Protein AF-A0AAV4GNA3-F1 (afdb_monomer_lite)

Structure (mmCIF, N/CA/C/O backbone):
data_AF-A0AAV4GNA3-F1
#
_entry.id   AF-A0AAV4GNA3-F1
#
loop_
_atom_site.group_PDB
_atom_site.id
_atom_site.type_symbol
_atom_site.label_atom_id
_atom_site.label_alt_id
_atom_site.label_comp_id
_atom_site.label_asym_id
_atom_site.label_entity_id
_atom_site.label_seq_id
_atom_site.pdbx_PDB_ins_code
_atom_site.Cartn_x
_atom_site.Cartn_y
_atom_site.Cartn_z
_atom_site.occupancy
_atom_site.B_iso_or_equiv
_atom_site.auth_seq_id
_atom_site.auth_comp_id
_atom_site.auth_asym_id
_atom_site.auth_atom_id
_atom_site.pdbx_PDB_model_num
ATOM 1 N N . MET A 1 1 ? -40.997 30.462 68.550 1.00 38.44 1 MET A N 1
ATOM 2 C CA . MET A 1 1 ? -40.025 30.542 67.439 1.00 38.44 1 MET A CA 1
ATOM 3 C C . MET A 1 1 ? -39.260 29.230 67.418 1.00 38.44 1 MET A C 1
ATOM 5 O O . MET A 1 1 ? -38.566 28.951 68.383 1.00 38.44 1 MET A O 1
ATOM 9 N N . SER A 1 2 ? -39.487 28.385 66.412 1.00 35.19 2 SER A N 1
ATOM 10 C CA . SER A 1 2 ? -38.792 27.103 66.236 1.00 35.19 2 SER A CA 1
ATOM 11 C C . SER A 1 2 ? -38.575 26.908 64.736 1.00 35.19 2 SER A C 1
ATOM 13 O O . SER A 1 2 ? -39.545 26.760 63.993 1.00 35.19 2 SER A O 1
ATOM 15 N N . GLU A 1 3 ? -37.328 27.029 64.282 1.00 35.09 3 GLU A N 1
ATOM 16 C CA . GLU A 1 3 ? -36.934 26.772 62.895 1.00 35.09 3 GLU A CA 1
ATOM 17 C C . GLU A 1 3 ? -36.678 25.270 62.722 1.00 35.09 3 GLU A C 1
ATOM 19 O O . GLU A 1 3 ? -35.802 24.694 63.364 1.00 35.09 3 GLU A O 1
ATOM 24 N N . GLY A 1 4 ? -37.474 24.618 61.870 1.00 38.16 4 GLY A N 1
ATOM 25 C CA . GLY A 1 4 ? -37.285 23.214 61.506 1.00 38.16 4 GLY A CA 1
ATOM 26 C C . GLY A 1 4 ? -36.083 23.012 60.568 1.00 38.16 4 GLY A C 1
ATOM 27 O O . GLY A 1 4 ? -35.731 23.918 59.806 1.00 38.16 4 GLY A O 1
ATOM 28 N N . PRO A 1 5 ? -35.449 21.825 60.564 1.00 44.28 5 PRO A N 1
ATOM 29 C CA . PRO A 1 5 ? -34.250 21.592 59.776 1.00 44.28 5 PRO A CA 1
ATOM 30 C C . PRO A 1 5 ? -34.598 21.472 58.285 1.00 44.28 5 PRO A C 1
ATOM 32 O O . PRO A 1 5 ? -35.373 20.609 57.866 1.00 44.28 5 PRO A O 1
ATOM 35 N N . ARG A 1 6 ? -33.991 22.335 57.461 1.00 45.06 6 ARG A N 1
ATOM 36 C CA . ARG A 1 6 ? -34.038 22.241 55.995 1.00 45.06 6 ARG A CA 1
ATOM 37 C C . ARG A 1 6 ? -33.345 20.951 55.547 1.00 45.06 6 ARG A C 1
ATOM 39 O O . ARG A 1 6 ? -32.131 20.813 55.692 1.00 45.06 6 ARG A O 1
ATOM 46 N N . LYS A 1 7 ? -34.111 20.022 54.965 1.00 46.53 7 LYS A N 1
ATOM 47 C CA . LYS A 1 7 ? -33.571 18.877 54.218 1.00 46.53 7 LYS A CA 1
ATOM 48 C C . LYS A 1 7 ? -32.706 19.414 53.076 1.00 46.53 7 LYS A C 1
ATOM 50 O O . LYS A 1 7 ? -33.213 20.058 52.162 1.00 46.53 7 LYS A O 1
ATOM 55 N N . LYS A 1 8 ? -31.397 19.168 53.138 1.00 45.25 8 LYS A N 1
ATOM 56 C CA . LYS A 1 8 ? -30.494 19.401 52.010 1.00 45.25 8 LYS A CA 1
ATOM 57 C C . LYS A 1 8 ? -30.833 18.359 50.945 1.00 45.25 8 LYS A C 1
ATOM 59 O O . LYS A 1 8 ? -30.602 17.173 51.161 1.00 45.25 8 LYS A O 1
ATOM 64 N N . HIS A 1 9 ? -31.414 18.793 49.828 1.00 38.94 9 HIS A N 1
ATOM 65 C CA . HIS A 1 9 ? -31.448 17.988 48.612 1.00 38.94 9 HIS A CA 1
ATOM 66 C C . HIS A 1 9 ? -29.997 17.772 48.180 1.00 38.94 9 HIS A C 1
ATOM 68 O O . HIS A 1 9 ? -29.347 18.686 47.677 1.00 38.94 9 HIS A O 1
ATOM 74 N N . ILE A 1 10 ? -29.469 16.580 48.442 1.00 44.78 10 ILE A N 1
ATOM 75 C CA . ILE A 1 10 ? -28.247 16.114 47.801 1.00 44.78 10 ILE A CA 1
ATOM 76 C C . ILE A 1 10 ? -28.657 15.853 46.351 1.00 44.78 10 ILE A C 1
ATOM 78 O O . ILE A 1 10 ? -29.312 14.853 46.070 1.00 44.78 10 ILE A O 1
ATOM 82 N N . LEU A 1 11 ? -28.343 16.781 45.443 1.00 38.44 11 LEU A N 1
ATOM 83 C CA . LEU A 1 11 ? -28.225 16.424 44.035 1.00 38.44 11 LEU A CA 1
ATOM 84 C C . LEU A 1 11 ? -27.027 15.479 43.955 1.00 38.44 11 LEU A C 1
ATOM 86 O O . LEU A 1 11 ? -25.878 15.914 43.932 1.00 38.44 11 LEU A O 1
ATOM 90 N N . THR A 1 12 ? -27.292 14.177 43.970 1.00 39.66 12 THR A N 1
ATOM 91 C CA . THR A 1 12 ? -26.390 13.214 43.350 1.00 39.66 12 THR A CA 1
ATOM 92 C C . THR A 1 12 ? -26.288 13.619 41.889 1.00 39.66 12 THR A C 1
ATOM 94 O O . THR A 1 12 ? -27.228 13.425 41.124 1.00 39.66 12 THR A O 1
ATOM 97 N N . THR A 1 13 ? -25.176 14.256 41.531 1.00 41.62 13 THR A N 1
ATOM 98 C CA . THR A 1 13 ? -24.700 14.340 40.153 1.00 41.62 13 THR A CA 1
ATOM 99 C C . THR A 1 13 ? -24.726 12.930 39.591 1.00 41.62 13 THR A C 1
ATOM 101 O O . THR A 1 13 ? -23.945 12.078 40.017 1.00 41.62 13 THR A O 1
ATOM 104 N N . GLU A 1 14 ? -25.682 12.663 38.707 1.00 44.94 14 GLU A N 1
ATOM 105 C CA . GLU A 1 14 ? -25.686 11.452 37.908 1.00 44.94 14 GLU A CA 1
ATOM 106 C C . GLU A 1 14 ? -24.369 11.423 37.135 1.00 44.94 14 GLU A C 1
ATOM 108 O O . GLU A 1 14 ? -24.084 12.294 36.313 1.00 44.94 14 GLU A O 1
ATOM 113 N N . ASN A 1 15 ? -23.534 10.438 37.458 1.00 50.97 15 ASN A N 1
ATOM 114 C CA . ASN A 1 15 ? -22.401 10.060 36.636 1.00 50.97 15 ASN A CA 1
ATOM 115 C C . ASN A 1 15 ? -22.965 9.591 35.290 1.00 50.97 15 ASN A C 1
ATOM 117 O O . ASN A 1 15 ? -23.351 8.431 35.150 1.00 50.97 15 ASN A O 1
ATOM 121 N N . THR A 1 16 ? -23.049 10.484 34.304 1.00 53.03 16 THR A N 1
ATOM 122 C CA . THR A 1 16 ? -23.279 10.090 32.911 1.00 53.03 16 THR A CA 1
ATOM 123 C C . THR A 1 16 ? -22.226 9.048 32.506 1.00 53.03 16 THR A C 1
ATOM 125 O O . THR A 1 16 ? -21.054 9.194 32.868 1.00 53.03 16 THR A O 1
ATOM 128 N N . PRO A 1 17 ? -22.612 7.961 31.818 1.00 48.34 17 PRO A N 1
ATOM 129 C CA . PRO A 1 17 ? -21.827 6.740 31.789 1.00 48.34 17 PRO A CA 1
ATOM 130 C C . PRO A 1 17 ? -20.673 6.863 30.795 1.00 48.34 17 PRO A C 1
ATOM 132 O O . PRO A 1 17 ? -20.884 6.936 29.589 1.00 48.34 17 PRO A O 1
ATOM 135 N N . VAL A 1 18 ? -19.445 6.763 31.299 1.00 55.84 18 VAL A N 1
ATOM 136 C CA . VAL A 1 18 ? -18.196 6.638 30.518 1.00 55.84 18 VAL A CA 1
ATOM 137 C C . VAL A 1 18 ? -18.139 5.312 29.711 1.00 55.84 18 VAL A C 1
ATOM 139 O O . VAL A 1 18 ? -17.155 5.007 29.043 1.00 55.84 18 VAL A O 1
ATOM 142 N N . THR A 1 19 ? -19.201 4.498 29.726 1.00 65.88 19 THR A N 1
ATOM 143 C CA . THR A 1 19 ? -19.240 3.142 29.150 1.00 65.88 19 THR A CA 1
ATOM 144 C C . THR A 1 19 ? -19.789 3.072 27.719 1.00 65.88 19 THR A C 1
ATOM 146 O O . THR A 1 19 ? -19.223 2.364 26.898 1.00 65.88 19 THR A O 1
ATOM 149 N N . ALA A 1 20 ? -20.835 3.825 27.362 1.00 72.88 20 ALA A N 1
ATOM 150 C CA . ALA A 1 20 ? -21.446 3.703 26.027 1.00 72.88 20 ALA A CA 1
ATOM 151 C C . ALA A 1 20 ? -20.577 4.316 24.910 1.00 72.88 20 ALA A C 1
ATOM 153 O O . ALA A 1 20 ? -20.449 3.753 23.825 1.00 72.88 20 ALA A O 1
ATOM 154 N N . GLU A 1 21 ? -19.947 5.462 25.180 1.00 82.00 21 GLU A N 1
ATOM 155 C CA . GLU A 1 21 ? -19.046 6.127 24.229 1.00 82.00 21 GLU A CA 1
ATOM 156 C C . GLU A 1 21 ? -17.763 5.310 24.004 1.00 82.00 21 GLU A C 1
ATOM 158 O O . GLU A 1 21 ? -17.301 5.157 22.872 1.00 82.00 21 GLU A O 1
ATOM 163 N N . SER A 1 22 ? -17.215 4.714 25.067 1.00 81.88 22 SER A N 1
ATOM 164 C CA . SER A 1 22 ? -16.017 3.874 24.973 1.00 81.88 22 SER A CA 1
ATOM 165 C C . SER A 1 22 ? -16.276 2.572 24.208 1.00 81.88 22 SER A C 1
ATOM 167 O O . SER A 1 22 ? -15.436 2.167 23.400 1.00 81.88 22 SER A O 1
ATOM 169 N N . GLU A 1 23 ? 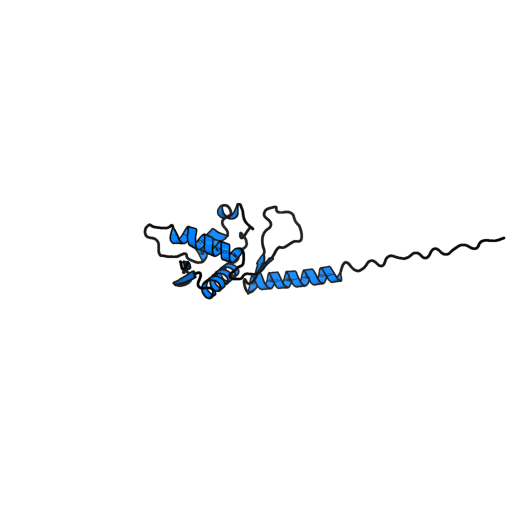-17.453 1.958 24.366 1.00 84.81 23 GLU A N 1
ATOM 170 C CA . GLU A 1 23 ? -17.889 0.811 23.559 1.00 84.81 23 GLU A CA 1
ATOM 171 C C . GLU A 1 23 ? -18.018 1.164 22.069 1.00 84.81 23 GLU A C 1
ATOM 173 O O . GLU A 1 23 ? -17.517 0.428 21.214 1.00 84.81 23 GLU A O 1
ATOM 178 N N . GLN A 1 24 ? -18.623 2.312 21.741 1.00 88.69 24 GLN A N 1
ATOM 179 C CA . GLN A 1 24 ? -18.756 2.782 20.356 1.00 88.69 24 GLN A CA 1
ATOM 180 C C . GLN A 1 24 ? -17.392 3.040 19.704 1.00 88.69 24 GLN A C 1
ATOM 182 O O . GLN A 1 24 ? -17.137 2.580 18.589 1.00 88.69 24 GLN A O 1
ATOM 187 N N . ILE A 1 25 ? -16.488 3.727 20.408 1.00 85.50 25 ILE A N 1
ATOM 188 C CA . ILE A 1 25 ? -15.123 3.979 19.931 1.00 85.50 25 ILE A CA 1
ATOM 189 C C . ILE A 1 25 ? -14.376 2.658 19.714 1.00 85.50 25 ILE A C 1
ATOM 191 O O . ILE A 1 25 ? -13.694 2.498 18.700 1.00 85.50 25 ILE A O 1
ATOM 195 N N . SER A 1 26 ? -14.515 1.700 20.634 1.00 86.62 26 SER A N 1
ATOM 196 C CA . SER A 1 26 ? -13.907 0.372 20.511 1.00 86.62 26 SER A CA 1
ATOM 197 C C . SER A 1 26 ? -14.394 -0.358 19.254 1.00 86.62 26 SER A C 1
ATOM 199 O O . SER A 1 26 ? -13.579 -0.798 18.442 1.00 86.62 26 SER A O 1
ATOM 201 N N . ALA A 1 27 ? -15.710 -0.387 19.019 1.00 90.25 27 ALA A N 1
ATOM 202 C CA . ALA A 1 27 ? -16.294 -1.008 17.832 1.00 90.25 27 ALA A CA 1
ATOM 203 C C . ALA A 1 27 ? -15.792 -0.369 16.522 1.00 90.25 27 ALA A C 1
ATOM 205 O O . ALA A 1 27 ? -15.461 -1.082 15.571 1.00 90.25 27 ALA A O 1
ATOM 206 N N . ILE A 1 28 ? -15.669 0.965 16.477 1.00 91.38 28 ILE A N 1
ATOM 207 C CA . ILE A 1 28 ? -15.116 1.686 15.319 1.00 91.38 28 ILE A CA 1
ATOM 208 C C . ILE A 1 28 ? -13.647 1.311 15.097 1.00 91.38 28 ILE A C 1
ATOM 210 O O . ILE A 1 28 ? -13.261 1.006 13.969 1.00 91.38 28 ILE A O 1
ATOM 214 N N . LYS A 1 29 ? -12.826 1.277 16.154 1.00 89.44 29 LYS A N 1
ATOM 215 C CA . LYS A 1 29 ? -11.416 0.865 16.053 1.00 89.44 29 LYS A CA 1
ATOM 216 C C . LYS A 1 29 ? -11.288 -0.558 15.512 1.00 89.44 29 LYS A C 1
ATOM 218 O O . LYS A 1 29 ? -10.496 -0.787 14.602 1.00 89.44 29 LYS A O 1
ATOM 223 N N . THR A 1 30 ? -12.091 -1.500 16.007 1.00 91.00 30 THR A N 1
ATOM 224 C CA . THR A 1 30 ? -12.111 -2.878 15.492 1.00 91.00 30 THR A CA 1
ATOM 225 C C . THR A 1 30 ? -12.492 -2.925 14.013 1.00 91.00 30 THR A C 1
ATOM 227 O O . THR A 1 30 ? -11.858 -3.647 13.244 1.00 91.00 30 THR A O 1
ATOM 230 N N . ALA A 1 31 ? -13.482 -2.137 13.585 1.00 94.12 31 ALA A N 1
ATOM 231 C CA . ALA A 1 31 ? -13.865 -2.057 12.178 1.00 94.12 31 ALA A CA 1
ATOM 232 C C . ALA A 1 31 ? -12.732 -1.500 11.296 1.00 94.12 31 ALA A C 1
ATOM 234 O O . ALA A 1 31 ? -12.466 -2.050 10.228 1.00 94.12 31 ALA A O 1
ATOM 235 N N . LEU A 1 32 ? -12.027 -0.458 11.750 1.00 93.12 32 LEU A N 1
ATOM 236 C CA . LEU A 1 32 ? -10.891 0.129 11.028 1.00 93.12 32 LEU A CA 1
ATOM 237 C C . LEU A 1 32 ? -9.709 -0.841 10.918 1.00 93.12 32 LEU A C 1
ATOM 239 O O . LEU A 1 32 ? -9.167 -1.004 9.826 1.00 93.12 32 LEU A O 1
ATOM 243 N N . LEU A 1 33 ? -9.367 -1.542 12.002 1.00 90.81 33 LEU A N 1
ATOM 244 C CA . LEU A 1 33 ? -8.333 -2.585 11.994 1.00 90.81 33 LEU A CA 1
ATOM 245 C C . LEU A 1 33 ? -8.700 -3.741 11.051 1.00 90.81 33 LEU A C 1
ATOM 247 O O . LEU A 1 33 ? -7.847 -4.262 10.336 1.00 90.81 33 LEU A O 1
ATOM 251 N N . ASN A 1 34 ? -9.979 -4.123 10.996 1.00 94.56 34 ASN A N 1
ATOM 252 C CA . ASN A 1 34 ? -10.451 -5.134 10.053 1.00 94.56 34 ASN A CA 1
ATOM 253 C C . ASN A 1 34 ? -10.320 -4.653 8.595 1.00 94.56 34 ASN A C 1
ATOM 255 O O . ASN A 1 34 ? -9.846 -5.397 7.736 1.00 94.56 34 ASN A O 1
ATOM 259 N N . LEU A 1 35 ? -10.684 -3.399 8.304 1.00 95.56 35 LEU A N 1
ATOM 260 C CA . LEU A 1 35 ? -10.515 -2.809 6.970 1.00 95.56 35 LEU A CA 1
ATOM 261 C C . LEU A 1 35 ? -9.044 -2.716 6.550 1.00 95.56 35 LEU A C 1
ATOM 263 O O . LEU A 1 35 ? -8.725 -2.982 5.391 1.00 95.56 35 LEU A O 1
ATOM 267 N N . GLU A 1 36 ? -8.146 -2.377 7.471 1.00 93.31 36 GLU A N 1
ATOM 268 C CA . GLU A 1 36 ? -6.703 -2.412 7.235 1.00 93.31 36 GLU A CA 1
ATOM 269 C C . GLU A 1 36 ? -6.233 -3.831 6.892 1.00 93.31 36 GLU A C 1
ATOM 271 O O . GLU A 1 36 ? -5.644 -4.049 5.830 1.00 93.31 36 GLU A O 1
ATOM 276 N N . ALA A 1 37 ? -6.556 -4.809 7.744 1.00 90.75 37 ALA A N 1
ATOM 277 C CA . ALA A 1 37 ? -6.076 -6.181 7.614 1.00 90.75 37 ALA A CA 1
ATOM 278 C C . ALA A 1 37 ? -6.632 -6.915 6.381 1.00 90.75 37 ALA A C 1
ATOM 280 O O . ALA A 1 37 ? -5.925 -7.717 5.772 1.00 90.75 37 ALA A O 1
ATOM 281 N N . THR A 1 38 ? -7.891 -6.663 6.010 1.00 95.75 38 THR A N 1
ATOM 282 C CA . THR A 1 38 ? -8.587 -7.444 4.970 1.00 95.75 38 THR A CA 1
ATOM 283 C C . THR A 1 38 ? -8.738 -6.725 3.638 1.00 95.75 38 THR A C 1
ATOM 285 O O . THR A 1 38 ? -8.943 -7.385 2.618 1.00 95.75 38 THR A O 1
ATOM 288 N N . ARG A 1 39 ? -8.655 -5.388 3.615 1.00 95.50 39 ARG A N 1
ATOM 289 C CA . ARG A 1 39 ? -8.877 -4.590 2.397 1.00 95.50 39 ARG A CA 1
ATOM 290 C C . ARG A 1 39 ? -7.752 -3.610 2.075 1.00 95.50 39 ARG A C 1
ATOM 292 O O . ARG A 1 39 ? -7.692 -3.147 0.941 1.00 95.50 39 ARG A O 1
ATOM 299 N N . GLY A 1 40 ? -6.896 -3.255 3.037 1.00 94.88 40 GLY A N 1
ATOM 300 C CA . GLY A 1 40 ? -5.882 -2.211 2.852 1.00 94.88 40 GLY A CA 1
ATOM 301 C C . GLY A 1 40 ? -6.479 -0.827 2.576 1.00 94.88 40 GLY A C 1
ATOM 302 O O . GLY A 1 40 ? -5.800 0.046 2.050 1.00 94.88 40 GLY A O 1
ATOM 303 N N . TRP A 1 41 ? -7.763 -0.620 2.884 1.00 95.81 41 TRP A N 1
ATOM 304 C CA . TRP A 1 41 ? -8.446 0.667 2.691 1.00 95.81 41 TRP A CA 1
ATOM 305 C C . TRP A 1 41 ? -8.082 1.689 3.759 1.00 95.81 41 TRP A C 1
ATOM 307 O O . TRP A 1 41 ? -8.346 2.878 3.598 1.00 95.81 41 TRP A O 1
ATOM 317 N N . VAL A 1 42 ? -7.501 1.214 4.854 1.00 94.88 42 VAL A N 1
ATOM 318 C CA . VAL A 1 42 ? -7.069 2.014 5.986 1.00 94.88 42 VAL A CA 1
ATOM 319 C C . VAL A 1 42 ? -5.650 1.591 6.345 1.00 94.88 42 VAL A C 1
ATOM 321 O O . VAL A 1 42 ? -5.299 0.424 6.182 1.00 94.88 42 VAL A O 1
ATOM 324 N N . VAL A 1 43 ? -4.847 2.538 6.819 1.00 91.88 43 VAL A N 1
ATOM 325 C CA . VAL A 1 43 ? -3.526 2.293 7.402 1.00 91.88 43 VAL A CA 1
ATOM 326 C C . VAL A 1 43 ? -3.478 2.876 8.800 1.00 91.88 43 VAL A C 1
ATOM 328 O O . VAL A 1 43 ? -3.813 4.047 9.002 1.00 91.88 43 VAL A O 1
ATOM 331 N N . GLN A 1 44 ? -3.027 2.074 9.756 1.00 88.38 44 GLN A N 1
ATOM 332 C CA . GLN A 1 44 ? -2.674 2.537 11.081 1.00 88.38 44 GLN A CA 1
ATOM 333 C C . GLN A 1 44 ? -1.314 3.234 11.032 1.00 88.38 44 GLN A C 1
ATOM 335 O O . GLN A 1 44 ? -0.298 2.666 10.628 1.00 88.38 44 GLN A O 1
ATOM 340 N N . LEU A 1 45 ? -1.298 4.488 11.466 1.00 84.62 45 LEU A N 1
ATOM 341 C CA . LEU A 1 45 ? -0.094 5.297 11.551 1.00 84.62 45 LEU A CA 1
ATOM 342 C C . LEU A 1 45 ? 0.577 5.064 12.903 1.00 84.62 45 LEU A C 1
ATOM 344 O O . LEU A 1 45 ? -0.045 5.229 13.955 1.00 84.62 45 LEU A O 1
ATOM 348 N N . VAL A 1 46 ? 1.867 4.735 12.881 1.00 74.75 46 VAL A N 1
ATOM 349 C CA . VAL A 1 46 ? 2.653 4.609 14.113 1.00 74.75 46 VAL A CA 1
ATOM 350 C C . VAL A 1 46 ? 3.075 6.005 14.568 1.00 74.75 46 VAL A C 1
ATOM 352 O O . VAL A 1 46 ? 3.669 6.763 13.800 1.00 74.75 46 VAL A O 1
ATOM 355 N N . ASN A 1 47 ? 2.786 6.366 15.819 1.00 65.44 47 ASN A N 1
ATOM 356 C CA . ASN A 1 47 ? 3.331 7.589 16.399 1.00 65.44 47 ASN A CA 1
ATOM 357 C C . ASN A 1 47 ? 4.835 7.376 16.673 1.00 65.44 47 ASN A C 1
ATOM 359 O O . ASN A 1 47 ? 5.170 6.497 17.470 1.00 65.44 47 ASN A O 1
ATOM 363 N N . PRO A 1 48 ? 5.746 8.144 16.044 1.00 57.00 48 PRO A N 1
ATOM 364 C CA . PRO A 1 48 ? 7.187 7.963 16.223 1.00 57.00 48 PRO A CA 1
ATOM 365 C C . PRO A 1 48 ? 7.663 8.202 17.665 1.00 57.00 48 PRO A C 1
ATOM 367 O O . PRO A 1 48 ? 8.754 7.757 18.012 1.00 57.00 48 PRO A O 1
ATOM 370 N N . ASN A 1 49 ? 6.851 8.849 18.509 1.00 58.16 49 ASN A N 1
ATOM 371 C CA . ASN A 1 49 ? 7.224 9.203 19.878 1.00 58.16 49 ASN A CA 1
ATOM 372 C C . ASN A 1 49 ? 6.829 8.161 20.941 1.00 58.16 49 ASN A C 1
ATOM 374 O O . ASN A 1 49 ? 7.018 8.436 22.117 1.00 58.16 49 ASN A O 1
ATOM 378 N N . PHE A 1 50 ? 6.310 6.982 20.560 1.00 54.41 50 PHE A N 1
ATOM 379 C CA . PHE A 1 50 ? 6.095 5.825 21.457 1.00 54.41 50 PHE A CA 1
ATOM 380 C C . PHE A 1 50 ? 5.415 6.105 22.813 1.00 54.41 50 PHE A C 1
ATOM 382 O 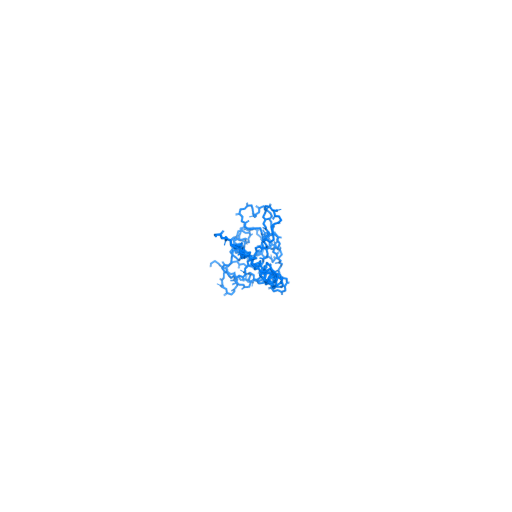O . PHE A 1 50 ? 5.582 5.336 23.758 1.00 54.41 50 PHE A O 1
ATOM 389 N N . GLU A 1 51 ? 4.588 7.141 22.927 1.00 45.34 51 GLU A N 1
ATOM 390 C CA . GLU A 1 51 ? 3.749 7.287 24.110 1.00 45.34 51 GLU A CA 1
ATOM 391 C C . GLU A 1 51 ? 2.467 6.490 23.905 1.00 45.34 51 GLU A C 1
ATOM 393 O O . GLU A 1 51 ? 1.725 6.690 22.940 1.00 45.34 51 GLU A O 1
ATOM 398 N N . THR A 1 52 ? 2.266 5.549 24.820 1.00 48.28 52 THR A N 1
ATOM 399 C CA . THR A 1 52 ? 1.144 4.630 25.033 1.00 48.28 52 THR A CA 1
ATOM 400 C C . THR A 1 52 ? -0.209 5.333 25.182 1.00 48.28 52 THR A C 1
ATOM 402 O O . THR A 1 52 ? -0.936 5.104 26.143 1.00 48.28 52 THR A O 1
ATOM 405 N N . SER A 1 53 ? -0.571 6.214 24.257 1.00 46.25 53 SER A N 1
ATOM 406 C CA . SER A 1 53 ? -1.927 6.729 24.168 1.00 46.25 53 SER A CA 1
ATOM 407 C C . SER A 1 53 ? -2.718 5.814 23.248 1.00 46.25 53 SER A C 1
ATOM 409 O O . SER A 1 53 ? -2.275 5.493 22.146 1.00 46.25 53 SER A O 1
ATOM 411 N N . ASP A 1 54 ? -3.918 5.444 23.677 1.00 53.56 54 ASP A N 1
ATOM 412 C CA . ASP A 1 54 ? -4.941 4.710 22.927 1.00 53.56 54 ASP A CA 1
ATOM 413 C C . ASP A 1 54 ? -5.362 5.369 21.589 1.00 53.56 54 ASP A C 1
ATOM 415 O O . ASP A 1 54 ? -6.347 4.963 20.961 1.00 53.56 54 ASP A O 1
ATOM 419 N N . ASN A 1 55 ? -4.631 6.383 21.126 1.00 58.56 55 ASN A N 1
ATOM 420 C CA . ASN A 1 55 ? -4.836 7.132 19.900 1.00 58.56 55 ASN A CA 1
ATOM 421 C C . ASN A 1 55 ? -4.128 6.440 18.732 1.00 58.56 55 ASN A C 1
ATOM 423 O O . ASN A 1 55 ? -3.124 6.914 18.197 1.00 58.56 55 ASN A O 1
ATOM 427 N N . ALA A 1 56 ? -4.684 5.303 18.313 1.00 68.38 56 ALA A N 1
ATOM 428 C CA . ALA A 1 56 ? -4.412 4.769 16.988 1.00 68.38 56 ALA A CA 1
ATOM 429 C C . ALA A 1 56 ? -4.940 5.773 15.949 1.00 68.38 56 ALA A C 1
ATOM 431 O O . ALA A 1 56 ? -6.149 5.951 15.800 1.00 68.38 56 ALA A O 1
ATOM 432 N N . ASN A 1 57 ? -4.027 6.459 15.260 1.00 83.06 57 ASN A N 1
ATOM 433 C CA . ASN A 1 57 ? -4.380 7.311 14.134 1.00 83.06 57 ASN A CA 1
ATOM 434 C C . ASN A 1 57 ? -4.527 6.439 12.894 1.00 83.06 57 ASN A C 1
ATOM 436 O O . ASN A 1 57 ? -3.629 5.667 12.564 1.00 83.06 57 ASN A O 1
ATOM 440 N N . PHE A 1 58 ? -5.642 6.600 12.198 1.00 88.12 58 PHE A N 1
ATOM 441 C CA . PHE A 1 58 ? -5.927 5.873 10.973 1.00 88.12 58 PHE A CA 1
ATOM 442 C C . PHE A 1 58 ? -5.965 6.834 9.793 1.00 88.12 58 PHE A C 1
ATOM 444 O O . PHE A 1 58 ? -6.459 7.957 9.894 1.00 88.12 58 PHE A O 1
ATOM 451 N N . GLU A 1 59 ? -5.458 6.378 8.658 1.00 91.81 59 GLU A N 1
ATOM 452 C CA . GLU A 1 59 ? -5.547 7.080 7.389 1.00 91.81 59 GLU A CA 1
ATOM 453 C C . GLU A 1 59 ? -6.324 6.239 6.382 1.00 91.81 59 GLU A C 1
ATOM 455 O O . GLU A 1 59 ? -6.021 5.064 6.197 1.00 91.81 59 GLU A O 1
ATOM 460 N N . ILE A 1 60 ? -7.308 6.842 5.712 1.00 95.38 60 ILE A N 1
ATOM 461 C CA . ILE A 1 60 ? -8.036 6.196 4.616 1.00 95.38 60 ILE A CA 1
ATOM 462 C C . ILE A 1 60 ? -7.201 6.306 3.338 1.00 95.38 60 ILE A C 1
ATOM 464 O O . ILE A 1 60 ? -6.779 7.398 2.950 1.00 95.38 60 ILE A O 1
ATOM 468 N N . VAL A 1 61 ? -7.001 5.178 2.663 1.00 96.38 61 VAL A N 1
ATOM 469 C CA . VAL A 1 61 ? -6.231 5.083 1.423 1.00 96.38 61 VAL A CA 1
ATOM 470 C C . VAL A 1 61 ? -7.098 5.512 0.243 1.00 96.38 61 VAL A C 1
ATOM 472 O O . VAL A 1 61 ? -8.060 4.842 -0.135 1.00 96.38 61 VAL A O 1
ATOM 475 N N . THR A 1 62 ? -6.743 6.651 -0.343 1.00 96.62 62 THR A N 1
ATOM 476 C CA . THR A 1 62 ? -7.366 7.239 -1.537 1.00 96.62 62 THR A CA 1
ATOM 477 C C . THR A 1 62 ? -6.275 7.794 -2.447 1.00 96.62 62 THR A C 1
ATOM 479 O O . THR A 1 62 ? -5.133 7.938 -2.015 1.00 96.62 62 THR A O 1
ATOM 482 N N . ASN A 1 63 ? -6.588 8.165 -3.689 1.00 93.94 63 ASN A N 1
ATOM 483 C CA . ASN A 1 63 ? -5.611 8.768 -4.610 1.00 93.94 63 ASN A CA 1
ATOM 484 C C . ASN A 1 63 ? -4.979 10.064 -4.054 1.00 93.94 63 ASN A C 1
ATOM 486 O O . ASN A 1 63 ? -3.828 10.372 -4.346 1.00 93.94 63 ASN A O 1
ATOM 490 N N . HIS A 1 64 ? -5.694 10.801 -3.201 1.00 92.81 64 HIS A N 1
ATOM 491 C CA . HIS A 1 64 ? -5.210 12.045 -2.597 1.00 92.81 64 HIS A CA 1
ATOM 492 C C . HIS A 1 64 ? -4.684 11.888 -1.164 1.00 92.81 64 HIS A C 1
ATOM 494 O O . HIS A 1 64 ? -4.301 12.894 -0.548 1.00 92.81 64 HIS A O 1
ATOM 500 N N . SER A 1 65 ? -4.656 10.664 -0.625 1.00 93.88 65 SER A N 1
ATOM 501 C CA . SER A 1 65 ? -4.185 10.433 0.737 1.00 93.88 65 SER A CA 1
ATOM 502 C C . SER A 1 65 ? -2.683 10.729 0.868 1.00 93.88 65 SER A C 1
ATOM 504 O O . SER A 1 65 ? -1.929 10.618 -0.109 1.00 93.88 65 SER A O 1
ATOM 506 N N . PRO A 1 66 ? -2.222 11.129 2.064 1.00 92.38 66 PRO A N 1
ATOM 507 C CA . PRO A 1 66 ? -0.799 11.272 2.350 1.00 92.38 66 PRO A CA 1
ATOM 508 C C . PRO A 1 66 ? 0.046 10.052 1.947 1.00 92.38 66 PRO A C 1
ATOM 510 O O . PRO A 1 66 ? 1.124 10.246 1.385 1.00 92.38 66 PRO A O 1
ATOM 513 N N . LEU A 1 67 ? -0.440 8.823 2.160 1.00 93.00 67 LEU A N 1
ATOM 514 C CA . LEU A 1 67 ? 0.235 7.602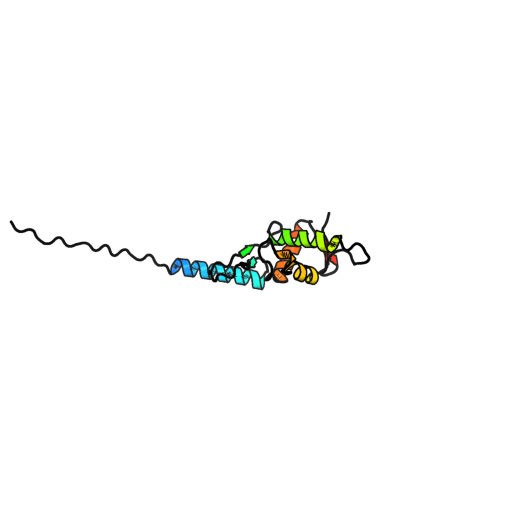 1.722 1.00 93.00 67 LEU A CA 1
ATOM 515 C C . LEU A 1 67 ? 0.394 7.571 0.200 1.00 93.00 67 LEU A C 1
ATOM 517 O O . LEU A 1 67 ? 1.513 7.422 -0.274 1.00 93.00 67 LEU A O 1
ATOM 521 N N . SER A 1 68 ? -0.675 7.760 -0.577 1.00 95.06 68 SER A N 1
ATOM 522 C CA . SER A 1 68 ? -0.600 7.708 -2.047 1.00 95.06 68 SER A CA 1
ATOM 523 C C . SER A 1 68 ? 0.343 8.766 -2.619 1.00 95.06 68 SER A C 1
ATOM 525 O O . SER A 1 68 ? 1.138 8.475 -3.511 1.00 95.06 68 SER A O 1
ATOM 527 N N . LYS A 1 69 ? 0.343 9.977 -2.047 1.00 93.06 69 LYS A N 1
ATOM 528 C CA . LYS A 1 69 ? 1.312 11.028 -2.402 1.00 93.06 69 LYS A CA 1
ATOM 529 C C . LYS A 1 69 ? 2.749 10.603 -2.101 1.00 93.06 69 LYS A C 1
ATOM 531 O O . LYS A 1 69 ? 3.645 10.862 -2.903 1.00 93.06 69 LYS A O 1
ATOM 536 N N . HIS A 1 70 ? 2.967 9.944 -0.966 1.00 91.50 70 HIS A N 1
ATOM 537 C CA . HIS A 1 70 ? 4.276 9.419 -0.598 1.00 91.50 70 HIS A CA 1
ATOM 538 C C . HIS A 1 70 ? 4.727 8.298 -1.547 1.00 91.50 70 HIS A C 1
ATOM 540 O O . HIS A 1 70 ? 5.845 8.361 -2.052 1.00 91.50 70 HIS A O 1
ATOM 546 N N . VAL A 1 71 ? 3.849 7.342 -1.880 1.00 93.25 71 VAL A N 1
ATOM 547 C CA . VAL A 1 71 ? 4.122 6.280 -2.869 1.00 93.25 71 VAL A CA 1
ATOM 548 C C . VAL A 1 71 ? 4.531 6.876 -4.214 1.00 93.25 71 VAL A C 1
ATOM 550 O O . VAL A 1 71 ? 5.545 6.473 -4.782 1.00 93.25 71 VAL A O 1
ATOM 553 N N . LEU A 1 72 ? 3.786 7.870 -4.704 1.00 92.94 72 LEU A N 1
ATOM 554 C CA . LEU A 1 72 ? 4.094 8.549 -5.960 1.00 92.94 72 LEU A CA 1
ATOM 555 C C . LEU A 1 72 ? 5.446 9.281 -5.914 1.00 92.94 72 LEU A C 1
ATOM 557 O O . LEU A 1 72 ? 6.198 9.235 -6.886 1.00 92.94 72 LEU A O 1
ATOM 561 N N . SER A 1 73 ? 5.788 9.917 -4.787 1.00 90.50 73 SER A N 1
ATOM 562 C CA . SER A 1 73 ? 7.106 10.542 -4.595 1.00 90.50 73 SER A CA 1
ATOM 563 C C . SER A 1 73 ? 8.226 9.506 -4.649 1.00 90.50 73 SER A C 1
ATOM 565 O O . SER A 1 73 ? 9.188 9.694 -5.386 1.00 90.50 73 SER A O 1
ATOM 567 N N . VAL A 1 74 ? 8.084 8.387 -3.929 1.00 89.25 74 VAL A N 1
ATOM 568 C CA . VAL A 1 74 ? 9.072 7.298 -3.934 1.00 89.25 74 VAL A CA 1
ATOM 569 C C . VAL A 1 74 ? 9.226 6.718 -5.338 1.00 89.25 74 VAL A C 1
ATOM 571 O O . VAL A 1 74 ? 10.350 6.495 -5.780 1.00 89.25 74 VAL A O 1
ATOM 574 N N . LEU A 1 75 ? 8.126 6.527 -6.071 1.00 89.69 75 LEU A N 1
ATOM 575 C CA . LEU A 1 75 ? 8.153 6.088 -7.467 1.00 89.69 75 LEU A CA 1
ATOM 576 C C . LEU A 1 75 ? 8.948 7.052 -8.357 1.00 89.69 75 LEU A C 1
ATOM 578 O O . LEU A 1 75 ? 9.822 6.624 -9.109 1.00 89.69 75 LEU A O 1
ATOM 582 N N . ARG A 1 76 ? 8.687 8.356 -8.256 1.00 88.19 76 ARG A N 1
ATOM 583 C CA . ARG A 1 76 ? 9.400 9.372 -9.043 1.00 88.19 76 ARG A CA 1
ATOM 584 C C . ARG A 1 76 ? 10.880 9.459 -8.672 1.00 88.19 76 ARG A C 1
ATOM 586 O O . ARG A 1 76 ? 11.726 9.562 -9.554 1.00 88.19 76 ARG A O 1
ATOM 593 N N . ASP A 1 77 ? 11.213 9.376 -7.389 1.00 82.19 77 ASP A N 1
ATOM 594 C CA . ASP A 1 77 ? 12.590 9.531 -6.925 1.00 82.19 77 ASP A CA 1
ATOM 595 C C . ASP A 1 77 ? 13.437 8.271 -7.105 1.00 82.19 77 ASP A C 1
ATOM 597 O O . ASP A 1 77 ? 14.568 8.357 -7.579 1.00 82.19 77 ASP A O 1
ATOM 601 N N . ALA A 1 78 ? 12.918 7.102 -6.733 1.00 72.44 78 ALA A N 1
ATOM 602 C CA . ALA A 1 78 ? 13.682 5.859 -6.732 1.00 72.44 78 ALA A CA 1
ATOM 603 C C . ALA A 1 78 ? 13.652 5.138 -8.089 1.00 72.44 78 ALA A C 1
ATOM 605 O O . ALA A 1 78 ? 14.625 4.476 -8.443 1.00 72.44 78 ALA A O 1
ATOM 606 N N . CYS A 1 79 ? 12.573 5.280 -8.866 1.00 68.88 79 CYS A N 1
ATOM 607 C CA . CYS A 1 79 ? 12.349 4.458 -10.063 1.00 68.88 79 CYS A CA 1
ATOM 608 C C . CYS A 1 79 ? 12.671 5.172 -11.379 1.00 68.88 79 CYS A C 1
ATOM 610 O O . CYS A 1 79 ? 12.854 4.501 -12.392 1.00 68.88 79 CYS A O 1
ATOM 612 N N . LEU A 1 80 ? 12.767 6.509 -11.382 1.00 65.44 80 LEU A N 1
ATOM 613 C CA . LEU A 1 80 ? 13.207 7.277 -12.557 1.00 65.44 80 LEU A CA 1
ATOM 614 C C . LEU A 1 80 ? 14.702 7.636 -12.518 1.00 65.44 80 LEU A C 1
ATOM 616 O O . LEU A 1 80 ? 15.319 7.767 -13.573 1.00 65.44 80 LEU A O 1
ATOM 620 N N . LYS A 1 81 ? 15.314 7.774 -11.331 1.00 58.25 81 LYS A N 1
ATOM 621 C CA . LYS A 1 81 ? 16.724 8.206 -11.194 1.00 58.25 81 LYS A CA 1
ATOM 622 C C . LYS A 1 81 ? 17.756 7.082 -11.353 1.00 58.25 81 LYS A C 1
ATOM 624 O O . LYS A 1 81 ? 18.949 7.368 -11.425 1.00 58.25 81 LYS A O 1
ATOM 629 N N . SER A 1 82 ? 17.333 5.822 -11.466 1.00 53.38 82 SER A N 1
ATOM 630 C CA . SER A 1 82 ? 18.212 4.693 -11.804 1.00 53.38 82 SER A CA 1
ATOM 631 C C . SER A 1 82 ? 18.534 4.697 -13.310 1.00 53.38 82 SER A C 1
ATOM 633 O O . SER A 1 82 ? 18.036 3.896 -14.096 1.00 53.38 82 SER A O 1
ATOM 635 N N . GLN A 1 83 ? 19.326 5.681 -13.742 1.00 51.19 83 GLN A N 1
ATOM 636 C CA . GLN A 1 83 ? 19.601 5.987 -15.151 1.00 51.19 83 GLN A CA 1
ATOM 637 C C . GLN A 1 83 ? 20.720 5.158 -15.807 1.00 51.19 83 GLN A C 1
ATOM 639 O O . GLN A 1 83 ? 21.229 5.549 -16.854 1.00 51.19 83 GLN A O 1
ATOM 644 N N . GLN A 1 84 ? 21.107 3.999 -15.270 1.00 48.62 84 GLN A N 1
ATOM 645 C CA . GLN A 1 84 ? 22.079 3.131 -15.949 1.00 48.62 84 GLN A CA 1
ATOM 646 C C . GLN A 1 84 ? 21.657 1.659 -15.845 1.00 48.62 84 GLN A C 1
ATOM 648 O O . GLN A 1 84 ? 21.962 0.974 -14.877 1.00 48.62 84 GLN A O 1
ATOM 653 N N . ASN 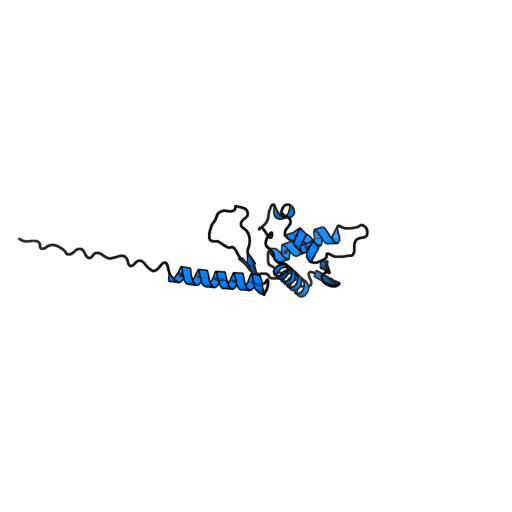A 1 85 ? 20.960 1.174 -16.879 1.00 49.53 85 ASN A N 1
ATOM 654 C CA . ASN A 1 85 ? 20.683 -0.246 -17.165 1.00 49.53 85 ASN A CA 1
ATOM 655 C C . ASN A 1 85 ? 19.642 -0.995 -16.305 1.00 49.53 85 ASN A C 1
ATOM 657 O O . ASN A 1 85 ? 19.535 -2.213 -16.435 1.00 49.53 85 ASN A O 1
ATOM 661 N N . SER A 1 86 ? 18.835 -0.325 -15.480 1.00 56.09 86 SER A N 1
ATOM 662 C CA . SER A 1 86 ? 17.726 -0.981 -14.766 1.00 56.09 86 SER A CA 1
ATOM 663 C C . SER A 1 86 ? 16.413 -0.921 -15.552 1.00 56.09 86 SER A C 1
ATOM 665 O O . SER A 1 86 ? 16.091 0.108 -16.148 1.00 56.09 86 SER A O 1
ATOM 667 N N . GLU A 1 87 ? 15.631 -2.003 -15.516 1.00 64.81 87 GLU A N 1
ATOM 668 C CA . GLU A 1 87 ? 14.240 -2.050 -15.992 1.00 64.81 87 GLU A CA 1
ATOM 669 C C . GLU A 1 87 ? 13.457 -0.805 -15.543 1.00 64.81 87 GLU A C 1
ATOM 671 O O . GLU A 1 87 ? 13.568 -0.392 -14.387 1.00 64.81 87 GLU A O 1
ATOM 676 N N . ARG A 1 88 ? 12.654 -0.213 -16.440 1.00 75.62 88 ARG A N 1
ATOM 677 C CA . ARG A 1 88 ? 11.805 0.943 -16.102 1.00 75.62 88 ARG A CA 1
ATOM 678 C C . ARG A 1 88 ? 10.874 0.600 -14.925 1.00 75.62 88 ARG A C 1
ATOM 680 O O . ARG A 1 88 ? 10.467 -0.549 -14.762 1.00 75.62 88 ARG A O 1
ATOM 687 N N . GLY A 1 89 ? 10.528 1.592 -14.105 1.00 84.56 89 GLY A N 1
ATOM 688 C CA . GLY A 1 89 ? 9.623 1.418 -12.961 1.00 84.56 89 GLY A CA 1
ATOM 689 C C . GLY A 1 89 ? 10.222 0.647 -11.775 1.00 84.56 89 GLY A C 1
ATOM 690 O O . GLY A 1 89 ? 11.396 0.287 -11.772 1.00 84.56 89 GLY A O 1
ATOM 691 N N . CYS A 1 90 ? 9.406 0.377 -10.755 1.00 89.25 90 CYS A N 1
ATOM 692 C CA . CYS A 1 90 ? 9.793 -0.384 -9.565 1.00 89.25 90 CYS A CA 1
ATOM 693 C C . CYS A 1 90 ? 8.836 -1.529 -9.270 1.00 89.25 90 CYS A C 1
ATOM 695 O O . CYS A 1 90 ? 7.621 -1.394 -9.401 1.00 89.25 90 CYS A O 1
ATOM 697 N N . HIS A 1 91 ? 9.400 -2.640 -8.797 1.00 92.69 91 HIS A N 1
ATOM 698 C CA . HIS A 1 91 ? 8.622 -3.762 -8.294 1.00 92.69 91 HIS A CA 1
ATOM 699 C C . HIS A 1 91 ? 7.954 -3.419 -6.949 1.00 92.69 91 HIS A C 1
ATOM 701 O O . HIS A 1 91 ? 8.543 -2.737 -6.109 1.00 92.69 91 HIS A O 1
ATOM 707 N N . LEU A 1 92 ? 6.757 -3.953 -6.708 1.00 94.69 92 LEU A N 1
ATOM 708 C CA . LEU A 1 92 ? 5.932 -3.728 -5.518 1.00 94.69 92 LEU A CA 1
ATOM 709 C C . LEU A 1 92 ? 6.694 -3.936 -4.205 1.00 94.69 92 LEU A C 1
ATOM 711 O O . LEU A 1 92 ? 6.582 -3.133 -3.286 1.00 94.69 92 LEU A O 1
ATOM 715 N N . MET A 1 93 ? 7.489 -5.005 -4.122 1.00 93.75 93 MET A N 1
ATOM 716 C CA . MET A 1 93 ? 8.264 -5.302 -2.912 1.00 93.75 93 MET A CA 1
ATOM 717 C C . MET A 1 93 ? 9.391 -4.296 -2.667 1.00 93.75 93 MET A C 1
ATOM 719 O O . MET A 1 93 ? 9.674 -3.987 -1.517 1.00 93.75 93 MET A O 1
ATOM 723 N N . TYR A 1 94 ? 9.995 -3.753 -3.728 1.00 91.19 94 TYR A N 1
ATOM 724 C CA . TYR A 1 94 ? 10.989 -2.689 -3.590 1.00 91.19 94 TYR A CA 1
ATOM 725 C C . TYR A 1 94 ? 10.331 -1.395 -3.099 1.00 91.19 94 TYR A C 1
ATOM 727 O O . TYR A 1 94 ? 10.858 -0.725 -2.220 1.00 91.19 94 TYR A O 1
ATOM 735 N N . LEU A 1 95 ? 9.142 -1.067 -3.616 1.00 91.88 95 LEU A N 1
ATOM 736 C CA . LEU A 1 95 ? 8.372 0.077 -3.125 1.00 91.88 95 LEU A CA 1
ATOM 737 C C . LEU A 1 95 ? 7.993 -0.085 -1.655 1.00 91.88 95 LEU A C 1
ATOM 739 O O . LEU A 1 95 ? 8.119 0.873 -0.904 1.00 91.88 95 LEU A O 1
ATOM 743 N N . LEU A 1 96 ? 7.566 -1.281 -1.243 1.00 93.31 96 LEU A N 1
ATOM 744 C CA . LEU A 1 96 ? 7.229 -1.560 0.151 1.00 93.31 96 LEU A CA 1
ATOM 745 C C . LEU A 1 96 ? 8.425 -1.313 1.076 1.00 93.31 96 LEU A C 1
ATOM 747 O O . LEU A 1 96 ? 8.281 -0.592 2.058 1.00 93.31 96 LEU A O 1
ATOM 751 N N . ASP A 1 97 ? 9.593 -1.848 0.717 1.00 90.81 97 ASP A N 1
ATOM 752 C CA . ASP A 1 97 ? 10.838 -1.665 1.468 1.00 90.81 97 ASP A CA 1
ATOM 753 C C . ASP A 1 97 ? 11.212 -0.178 1.587 1.00 90.81 97 ASP A C 1
ATOM 755 O O . ASP A 1 97 ? 11.429 0.336 2.682 1.00 90.81 97 ASP A O 1
ATOM 759 N N . ARG A 1 98 ? 11.159 0.564 0.473 1.00 89.19 98 ARG A N 1
ATOM 760 C CA . ARG A 1 98 ? 11.472 2.003 0.453 1.00 89.19 98 ARG A CA 1
ATOM 761 C C . ARG A 1 98 ? 10.457 2.854 1.206 1.00 89.19 98 ARG A C 1
ATOM 763 O O . ARG A 1 98 ? 10.839 3.831 1.836 1.00 89.19 98 ARG A O 1
ATOM 770 N N . ILE A 1 99 ? 9.176 2.502 1.153 1.00 89.38 99 ILE A N 1
ATOM 771 C CA . ILE A 1 99 ? 8.130 3.198 1.908 1.00 89.38 99 ILE A CA 1
ATOM 772 C C . ILE A 1 99 ? 8.302 2.950 3.399 1.00 89.38 99 ILE A C 1
ATOM 774 O O . ILE A 1 99 ? 8.052 3.866 4.169 1.00 89.38 99 ILE A O 1
ATOM 778 N N . GLN A 1 100 ? 8.723 1.752 3.814 1.00 89.44 100 GLN A N 1
ATOM 779 C CA . GLN A 1 100 ? 8.941 1.394 5.218 1.00 89.44 100 GLN A CA 1
ATOM 780 C C . GLN A 1 100 ? 10.303 1.855 5.768 1.00 89.44 100 GLN A C 1
ATOM 782 O O . GLN A 1 100 ? 10.496 1.820 6.986 1.00 89.44 100 GLN A O 1
ATOM 787 N N . ASP A 1 101 ? 11.207 2.319 4.899 1.00 85.94 101 ASP A N 1
ATOM 788 C CA . ASP A 1 101 ? 12.568 2.744 5.230 1.00 85.94 101 ASP A CA 1
ATOM 789 C C . ASP A 1 101 ? 12.585 3.869 6.294 1.00 85.94 101 ASP A C 1
ATOM 791 O O . ASP A 1 101 ? 12.158 5.003 6.035 1.00 85.94 101 ASP A O 1
ATOM 795 N N . PRO A 1 102 ? 13.113 3.590 7.502 1.00 77.44 102 PRO A N 1
ATOM 796 C CA . PRO A 1 102 ? 13.264 4.560 8.584 1.00 77.44 102 PRO A CA 1
ATOM 797 C C . PRO A 1 102 ? 13.996 5.848 8.203 1.00 77.44 102 PRO A C 1
ATOM 799 O O . PRO A 1 102 ? 13.712 6.902 8.780 1.00 77.44 102 PRO A O 1
ATOM 802 N N . GLU A 1 103 ? 14.962 5.772 7.287 1.00 74.62 103 GLU A N 1
ATOM 803 C CA . GLU A 1 103 ? 15.812 6.906 6.926 1.00 74.62 103 GLU A CA 1
ATOM 804 C C . GLU A 1 103 ? 15.078 7.892 6.017 1.00 74.62 103 GLU A C 1
ATOM 806 O O . GLU A 1 103 ? 15.231 9.107 6.173 1.00 74.62 103 GLU A O 1
ATOM 811 N N . LEU A 1 104 ? 14.210 7.379 5.140 1.00 68.62 104 LEU A N 1
ATOM 812 C CA . LEU A 1 104 ? 13.336 8.183 4.283 1.00 68.62 104 LEU A CA 1
ATOM 813 C C . LEU A 1 104 ? 12.153 8.797 5.045 1.00 68.62 104 LEU A C 1
ATOM 815 O O . LEU A 1 104 ? 11.585 9.800 4.612 1.00 68.62 104 LEU A O 1
ATOM 819 N N . GLN A 1 105 ? 11.806 8.243 6.207 1.00 67.12 105 GLN A N 1
ATOM 820 C CA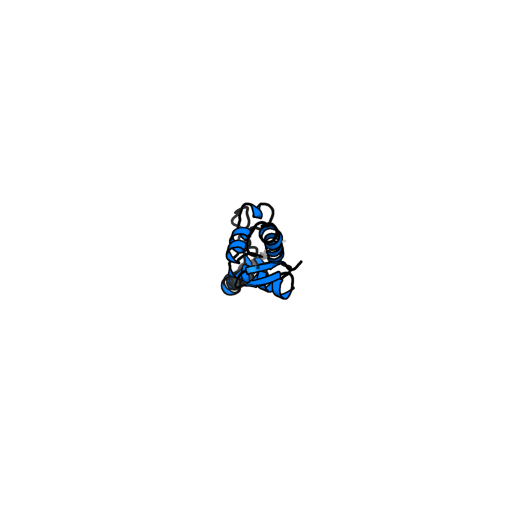 . GLN A 1 105 ? 10.673 8.688 7.022 1.00 67.12 105 GLN A CA 1
ATOM 821 C C . GLN A 1 105 ? 11.019 9.733 8.095 1.00 67.12 105 GLN A 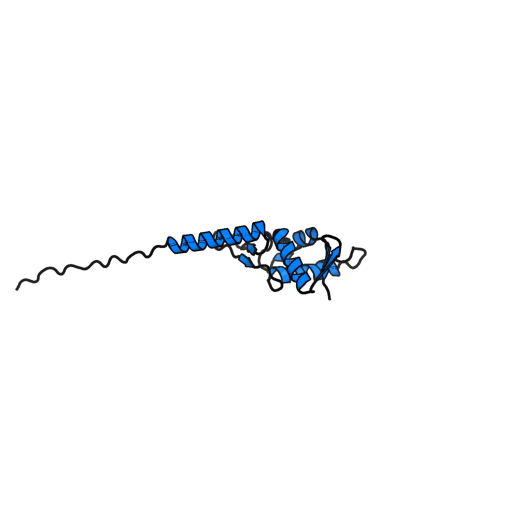C 1
ATOM 823 O O . GLN A 1 105 ? 10.143 10.105 8.875 1.00 67.12 105 GLN A O 1
ATOM 828 N N . ARG A 1 106 ? 12.255 10.257 8.150 1.00 57.06 106 ARG A N 1
ATOM 829 C CA . ARG A 1 106 ? 12.717 11.175 9.221 1.00 57.06 106 ARG A CA 1
ATOM 830 C C . ARG A 1 106 ? 11.860 12.436 9.444 1.00 57.06 106 ARG A C 1
ATOM 832 O O . ARG A 1 106 ? 11.999 13.055 10.493 1.00 57.06 106 ARG A O 1
ATOM 839 N N . TRP A 1 107 ? 10.980 12.805 8.508 1.00 49.06 107 TRP A N 1
ATOM 840 C CA . TRP A 1 107 ? 10.206 14.056 8.546 1.00 49.06 107 TRP A CA 1
ATOM 841 C C . TRP A 1 107 ? 8.702 13.909 8.252 1.00 49.06 107 TRP A C 1
ATOM 843 O O . TRP A 1 107 ? 8.010 14.914 8.104 1.00 49.06 107 TRP A O 1
ATOM 853 N N . THR A 1 108 ? 8.168 12.685 8.150 1.00 54.88 108 THR A N 1
ATOM 854 C CA . THR A 1 108 ? 6.745 12.446 7.831 1.00 54.88 108 THR A CA 1
ATOM 855 C C . THR A 1 108 ? 6.134 11.366 8.730 1.00 54.88 108 THR A C 1
ATOM 857 O O . THR A 1 108 ? 6.844 10.697 9.477 1.00 54.88 108 THR A O 1
ATOM 860 N N . LYS A 1 109 ? 4.797 11.240 8.718 1.00 63.53 109 LYS A N 1
ATOM 861 C CA . LYS A 1 109 ? 4.056 10.162 9.401 1.00 63.53 109 LYS A CA 1
ATOM 862 C C . LYS A 1 109 ? 4.747 8.808 9.167 1.00 63.53 109 LYS A C 1
ATOM 864 O O . LYS A 1 109 ? 5.138 8.514 8.042 1.00 63.53 109 LYS A O 1
ATOM 869 N N . SER A 1 110 ? 4.871 7.987 10.211 1.00 75.44 110 SER A N 1
ATOM 870 C CA . SER A 1 110 ? 5.566 6.700 10.114 1.00 75.44 110 SER A CA 1
ATOM 871 C C . SER A 1 110 ? 4.719 5.683 9.348 1.00 75.44 110 SER A C 1
ATOM 873 O O . SER A 1 110 ? 3.702 5.204 9.854 1.00 75.44 110 SER A O 1
ATOM 875 N N . TYR A 1 111 ? 5.158 5.334 8.140 1.00 86.88 111 TYR A N 1
ATOM 876 C CA . TYR A 1 111 ? 4.577 4.279 7.303 1.00 86.88 111 TYR A CA 1
ATOM 877 C C . TYR A 1 111 ? 5.262 2.920 7.510 1.00 86.88 111 TYR A C 1
ATOM 879 O O . TYR A 1 111 ? 5.090 2.007 6.707 1.00 86.88 111 TYR A O 1
ATOM 887 N N . ARG A 1 112 ? 6.031 2.751 8.597 1.00 82.81 112 ARG A N 1
ATOM 888 C CA . ARG A 1 112 ? 6.760 1.504 8.914 1.00 82.81 112 ARG A CA 1
ATOM 889 C C . ARG A 1 112 ? 5.880 0.254 8.962 1.00 82.81 112 ARG A C 1
ATOM 891 O O . ARG A 1 112 ? 6.375 -0.836 8.716 1.00 82.81 112 ARG A O 1
ATOM 898 N N . SER A 1 113 ? 4.601 0.404 9.295 1.00 85.19 113 SER A N 1
ATOM 899 C CA . SER A 1 113 ? 3.627 -0.689 9.398 1.00 85.19 113 SER A CA 1
ATOM 900 C C . SER A 1 113 ? 2.774 -0.882 8.143 1.00 85.19 113 SER A C 1
ATOM 902 O O . SER A 1 113 ? 1.915 -1.762 8.143 1.00 85.19 113 SER A O 1
ATOM 904 N N . VAL A 1 114 ? 2.973 -0.091 7.077 1.00 91.06 114 VAL A N 1
ATOM 905 C CA . VAL A 1 114 ? 2.169 -0.213 5.849 1.00 91.06 114 VAL A CA 1
ATOM 906 C C . VAL A 1 114 ? 2.249 -1.639 5.327 1.00 91.06 114 VAL A C 1
ATOM 908 O O . VAL A 1 114 ? 3.331 -2.165 5.095 1.00 91.06 114 VAL A O 1
ATOM 911 N N . THR A 1 115 ? 1.101 -2.274 5.124 1.00 93.25 115 THR A N 1
ATOM 912 C CA . THR A 1 115 ? 1.045 -3.639 4.600 1.00 93.25 115 THR A CA 1
ATOM 913 C C . THR A 1 115 ? 1.148 -3.648 3.074 1.00 93.25 115 THR A C 1
ATOM 915 O O . THR A 1 115 ? 0.826 -2.668 2.398 1.00 93.25 115 THR A O 1
ATOM 918 N N . LYS A 1 116 ? 1.512 -4.803 2.497 1.00 95.75 116 LYS A N 1
ATOM 919 C CA . LYS A 1 116 ? 1.451 -5.017 1.040 1.00 95.75 116 LYS A CA 1
ATOM 920 C C . LYS A 1 116 ? 0.058 -4.711 0.477 1.00 95.75 116 LYS A C 1
ATOM 922 O O . LYS A 1 116 ? -0.048 -4.185 -0.628 1.00 95.75 116 LYS A O 1
ATOM 927 N N . LEU A 1 117 ? -0.999 -5.032 1.224 1.00 96.75 117 LEU A N 1
ATOM 928 C CA . LEU A 1 117 ? -2.379 -4.816 0.796 1.00 96.75 117 LEU A CA 1
ATOM 929 C C . LEU A 1 117 ? -2.717 -3.323 0.716 1.00 96.75 117 LEU A C 1
ATOM 931 O O . LEU A 1 117 ? -3.249 -2.876 -0.296 1.00 96.75 117 LEU A O 1
ATOM 935 N N . ALA A 1 118 ? -2.335 -2.543 1.729 1.00 95.94 118 ALA A N 1
ATOM 936 C CA . ALA A 1 118 ? -2.514 -1.094 1.717 1.00 95.94 118 ALA A CA 1
ATOM 937 C C . ALA A 1 118 ? -1.692 -0.408 0.616 1.00 95.94 118 ALA A C 1
ATOM 939 O O . ALA A 1 118 ? -2.192 0.486 -0.066 1.00 95.94 118 ALA A O 1
ATOM 940 N N . LEU A 1 119 ? -0.457 -0.865 0.381 1.00 97.00 119 LEU A N 1
ATOM 941 C CA . LEU A 1 119 ? 0.355 -0.380 -0.736 1.00 97.00 119 LEU A CA 1
ATOM 942 C C . LEU A 1 119 ? -0.286 -0.706 -2.092 1.00 97.00 119 LEU A C 1
ATOM 944 O O . LEU A 1 119 ? -0.378 0.165 -2.952 1.00 97.00 119 LEU A O 1
ATOM 948 N N . THR A 1 120 ? -0.767 -1.938 -2.272 1.00 97.62 120 THR A N 1
ATOM 949 C CA . THR A 1 120 ? -1.475 -2.347 -3.496 1.00 97.62 120 THR A CA 1
ATOM 950 C C . THR A 1 120 ? -2.692 -1.456 -3.721 1.00 97.62 120 THR A C 1
ATOM 952 O O . THR A 1 120 ? -2.884 -0.944 -4.819 1.00 97.62 120 THR A O 1
ATOM 955 N N . ARG A 1 121 ? -3.454 -1.165 -2.660 1.00 97.94 121 ARG A N 1
ATOM 956 C CA . ARG A 1 121 ? -4.603 -0.266 -2.740 1.00 97.94 121 ARG A CA 1
ATOM 957 C C . ARG A 1 121 ? -4.220 1.160 -3.142 1.00 97.94 121 ARG A C 1
ATOM 959 O O . ARG A 1 121 ? -4.909 1.764 -3.960 1.00 97.94 121 ARG A O 1
ATOM 966 N N . ALA A 1 122 ? -3.133 1.701 -2.596 1.00 97.56 122 ALA A N 1
ATOM 967 C CA . ALA A 1 122 ? -2.636 3.022 -2.978 1.00 97.56 122 ALA A CA 1
ATOM 968 C C . ALA A 1 122 ? -2.235 3.066 -4.464 1.00 97.56 122 ALA A C 1
ATOM 970 O O . ALA A 1 122 ? -2.592 4.005 -5.172 1.00 97.56 122 ALA A O 1
ATOM 971 N N . LEU A 1 123 ? -1.558 2.024 -4.955 1.00 97.69 123 LEU A N 1
ATOM 972 C CA . LEU A 1 123 ? -1.171 1.898 -6.363 1.00 97.69 123 LEU A CA 1
ATOM 973 C C . LEU A 1 123 ? -2.393 1.785 -7.283 1.00 97.69 123 LEU A C 1
ATOM 975 O O . LEU A 1 123 ? -2.443 2.471 -8.297 1.00 97.69 123 LEU A O 1
ATOM 979 N N . GLU A 1 124 ? -3.411 1.006 -6.911 1.00 97.62 124 GLU A N 1
ATOM 980 C CA . GLU A 1 124 ? -4.693 0.966 -7.630 1.00 97.62 124 GLU A CA 1
ATOM 981 C C . GLU A 1 124 ? -5.340 2.350 -7.724 1.00 97.62 124 GLU A C 1
ATOM 983 O O . GLU A 1 124 ? -5.776 2.760 -8.798 1.00 97.62 124 GLU A O 1
ATOM 988 N N . CYS A 1 125 ? -5.390 3.092 -6.612 1.00 97.56 125 CYS A N 1
ATOM 989 C CA . CYS A 1 125 ? -5.938 4.445 -6.598 1.00 97.56 125 CYS A CA 1
ATOM 990 C C . CYS A 1 125 ? -5.176 5.393 -7.536 1.00 97.56 125 CYS A C 1
ATOM 992 O O . CYS A 1 125 ? -5.807 6.183 -8.236 1.00 97.56 125 CYS A O 1
ATOM 994 N N . LEU A 1 126 ? -3.845 5.306 -7.566 1.00 97.25 126 LEU A N 1
ATOM 995 C CA . LEU A 1 126 ? -2.998 6.100 -8.460 1.00 97.25 126 LEU A CA 1
ATOM 996 C C . LEU A 1 126 ? -3.168 5.693 -9.935 1.00 97.25 126 LEU A C 1
ATOM 998 O O . LEU A 1 126 ? -3.220 6.561 -10.802 1.00 97.25 126 LEU A O 1
ATOM 1002 N N . MET A 1 127 ? -3.313 4.396 -10.229 1.00 96.75 127 MET A N 1
ATOM 1003 C CA . MET A 1 127 ? -3.582 3.903 -11.588 1.00 96.75 127 MET A CA 1
ATOM 1004 C C . MET A 1 127 ? -4.938 4.382 -12.107 1.00 96.75 127 MET A C 1
ATOM 1006 O O . MET A 1 127 ? -5.032 4.854 -13.235 1.00 96.75 127 MET A O 1
ATOM 1010 N N . ILE A 1 128 ? -5.985 4.316 -11.277 1.00 96.44 128 ILE A N 1
ATOM 1011 C CA . ILE A 1 128 ? -7.319 4.833 -11.625 1.00 96.44 128 ILE A CA 1
ATOM 1012 C C . ILE A 1 128 ? -7.254 6.333 -11.940 1.00 96.44 128 ILE A C 1
ATOM 1014 O O . ILE A 1 128 ? -7.936 6.800 -12.849 1.00 96.44 128 ILE A O 1
ATOM 1018 N N . ASN A 1 129 ? -6.413 7.082 -11.222 1.00 96.50 129 ASN A N 1
ATOM 1019 C CA . ASN A 1 129 ? -6.215 8.512 -11.451 1.00 96.50 129 ASN A CA 1
ATOM 1020 C C . ASN A 1 129 ? -5.241 8.827 -12.605 1.00 96.50 129 ASN A C 1
ATOM 1022 O O . ASN A 1 129 ? -4.978 9.993 -12.872 1.00 96.50 129 ASN A O 1
ATOM 1026 N N . SER A 1 130 ? -4.728 7.809 -13.307 1.00 95.50 130 SER A N 1
ATOM 1027 C CA . SER A 1 130 ? -3.730 7.950 -14.379 1.00 95.50 130 SER A CA 1
ATOM 1028 C C . SER A 1 130 ? -2.425 8.633 -13.944 1.00 95.50 130 SER A C 1
ATOM 1030 O O . SER A 1 130 ? -1.734 9.217 -14.770 1.00 95.50 130 SER A O 1
ATOM 1032 N N . ASP A 1 131 ? -2.060 8.539 -12.662 1.00 95.12 131 ASP A N 1
ATOM 1033 C CA . ASP A 1 131 ? -0.774 9.046 -12.161 1.00 95.12 131 ASP A CA 1
ATOM 1034 C C . ASP A 1 131 ? 0.374 8.059 -12.423 1.00 95.12 131 ASP A C 1
ATOM 1036 O O . ASP A 1 131 ? 1.547 8.437 -12.456 1.00 95.12 131 ASP A O 1
ATOM 1040 N N . ILE A 1 132 ? 0.052 6.767 -12.538 1.00 95.12 132 ILE A N 1
ATOM 1041 C CA . ILE A 1 132 ? 1.012 5.674 -12.718 1.00 95.12 132 ILE A CA 1
ATOM 1042 C C . ILE A 1 132 ? 0.428 4.600 -13.642 1.00 95.12 132 ILE A C 1
ATOM 1044 O O . ILE A 1 132 ? -0.784 4.513 -13.833 1.00 95.12 132 ILE A O 1
ATOM 1048 N N . ILE A 1 133 ? 1.293 3.723 -14.143 1.00 94.75 133 ILE A N 1
ATOM 1049 C CA . ILE A 1 133 ? 0.932 2.525 -14.902 1.00 94.75 133 ILE A CA 1
ATOM 1050 C C . ILE A 1 133 ? 1.674 1.300 -14.360 1.00 94.75 133 ILE A C 1
ATOM 1052 O O . ILE A 1 133 ? 2.843 1.385 -13.978 1.00 94.75 133 ILE A O 1
ATOM 1056 N N . GLU A 1 134 ? 1.006 0.148 -14.347 1.00 94.56 134 GLU A N 1
ATOM 1057 C CA . GLU A 1 134 ? 1.652 -1.153 -14.175 1.00 94.56 134 GLU A CA 1
ATOM 1058 C C . GLU A 1 134 ? 2.170 -1.641 -15.536 1.00 94.56 134 GLU A C 1
ATOM 1060 O O . GLU A 1 134 ? 1.398 -1.936 -16.445 1.00 94.56 134 GLU A O 1
ATOM 1065 N N . ILE A 1 135 ? 3.491 -1.678 -15.703 1.00 90.94 135 ILE A N 1
ATOM 1066 C CA . ILE A 1 135 ? 4.129 -2.019 -16.986 1.00 90.94 135 ILE A CA 1
ATOM 1067 C C . ILE A 1 135 ? 4.314 -3.529 -17.168 1.00 90.94 135 ILE A C 1
ATOM 1069 O O . ILE A 1 135 ? 4.285 -4.035 -18.286 1.00 90.94 135 ILE A O 1
ATOM 1073 N N . THR A 1 136 ? 4.522 -4.247 -16.067 1.00 89.56 136 THR A N 1
ATOM 1074 C CA . THR A 1 136 ? 4.575 -5.709 -15.974 1.00 89.56 136 THR A CA 1
ATOM 1075 C C . THR A 1 136 ? 4.055 -6.108 -14.597 1.00 89.56 136 THR A C 1
ATOM 1077 O O . THR A 1 136 ? 3.927 -5.254 -13.723 1.00 89.56 136 THR A O 1
ATOM 1080 N N . ASN A 1 137 ? 3.756 -7.393 -14.389 1.00 92.25 137 ASN A N 1
ATOM 1081 C CA . ASN A 1 137 ? 3.193 -7.882 -13.128 1.00 92.25 137 ASN A CA 1
ATOM 1082 C C . ASN A 1 137 ? 3.964 -7.353 -11.902 1.00 92.25 137 ASN A C 1
ATOM 1084 O O . ASN A 1 137 ? 5.148 -7.641 -11.722 1.00 92.25 137 ASN A O 1
ATOM 1088 N N . GLN A 1 138 ? 3.255 -6.606 -11.059 1.00 93.38 138 GLN A N 1
ATOM 1089 C CA . GLN A 1 138 ? 3.718 -5.936 -9.848 1.00 93.38 138 GLN A CA 1
ATOM 1090 C C . GLN A 1 138 ? 4.828 -4.901 -10.064 1.00 93.38 138 GLN A C 1
ATOM 1092 O O . GLN A 1 138 ? 5.545 -4.585 -9.114 1.00 93.38 138 GLN A O 1
ATOM 1097 N N . ARG A 1 139 ? 4.982 -4.346 -11.269 1.00 92.88 139 ARG A N 1
ATOM 1098 C CA . ARG A 1 139 ? 5.986 -3.325 -11.585 1.00 92.88 139 ARG A CA 1
ATOM 1099 C C . ARG A 1 139 ? 5.321 -2.050 -12.088 1.00 92.88 139 ARG A C 1
ATOM 1101 O O . ARG A 1 139 ? 4.650 -2.053 -13.114 1.00 92.88 139 ARG A O 1
ATOM 1108 N N . TYR A 1 140 ? 5.571 -0.950 -11.386 1.00 93.62 140 TYR A N 1
ATOM 1109 C CA . TYR A 1 140 ? 4.856 0.314 -11.558 1.00 93.62 140 TYR A CA 1
ATOM 1110 C C . TYR A 1 140 ? 5.791 1.434 -11.996 1.00 93.62 140 TYR A C 1
ATOM 1112 O O . TYR A 1 140 ? 6.937 1.511 -11.547 1.00 93.62 140 TYR A O 1
ATOM 1120 N N . MET A 1 141 ? 5.295 2.322 -12.846 1.00 91.88 141 MET A N 1
ATOM 1121 C CA . MET A 1 141 ? 6.013 3.487 -13.349 1.00 91.88 141 MET A CA 1
ATOM 1122 C C . MET A 1 141 ? 5.106 4.720 -13.264 1.00 91.88 141 MET A C 1
ATOM 1124 O O . MET A 1 141 ? 3.930 4.601 -13.605 1.00 91.88 141 MET A O 1
ATOM 1128 N N . PRO A 1 142 ? 5.606 5.887 -12.818 1.00 91.81 142 PRO A N 1
ATOM 1129 C CA . PRO A 1 142 ? 4.838 7.122 -12.908 1.00 91.81 142 PRO A CA 1
ATOM 1130 C C . PRO A 1 142 ? 4.580 7.500 -14.370 1.00 91.81 142 PRO A C 1
ATOM 1132 O O . PRO A 1 142 ? 5.429 7.276 -15.234 1.00 91.81 142 PRO A O 1
ATOM 1135 N N . LEU A 1 143 ? 3.398 8.050 -14.626 1.00 88.06 143 LEU A N 1
ATOM 1136 C CA . LEU A 1 143 ? 3.078 8.738 -15.866 1.00 88.06 143 LEU A CA 1
ATOM 1137 C C . LEU A 1 143 ? 3.441 10.212 -15.641 1.00 88.06 143 LEU A C 1
ATOM 1139 O O . LEU A 1 143 ? 2.968 10.827 -14.682 1.00 88.06 143 LEU A O 1
ATOM 1143 N N . ASP A 1 144 ? 4.371 10.719 -16.448 1.00 69.12 144 ASP A N 1
ATOM 1144 C CA . ASP A 1 144 ? 4.773 12.130 -16.438 1.00 69.12 144 ASP A CA 1
ATOM 1145 C C . ASP A 1 144 ? 3.716 13.004 -17.130 1.00 69.12 144 ASP A C 1
ATOM 1147 O O . ASP A 1 144 ? 3.212 12.583 -18.201 1.00 69.12 144 ASP A O 1
#

Foldseek 3Di:
DDDDDDDPPPPPPPPPDPPPVVVVVVVVVVVQVCCCVPALQKDFWDDPVPDPDPDRDIWGQACPTPLLVVLLVCQVPVQVPPPPDDDHFDALVVSLCVLLDPVNCVDHTHCVPRDSNNSVSSVVNCVVVQQWDDPDVRGIHGDD

Organism: NCBI:txid1093978

InterPro domains:
  IPR015253 Stn1, C-terminal [PF09170] (17-141)
  IPR036388 Winged helix-like DNA-binding domain superfamily [G3DSA:1.10.10.10] (63-142)

Sequence (144 aa):
MSEGPRKKHILTTENTPVTAESEQISAIKTALLNLEATRGWVVQLVNPNFETSDNANFEIVTNHSPLSKHVLSVLRDACLKSQQNSERGCHLMYLLDRIQDPELQRWTKSYRSVTKLALTRALECLMINSDIIEITNQRYMPLD

Secondary structure (DSSP, 8-state):
--PPP------------HHHHHHHHHHHHHHHHHHHHHH-SEEEEBPTT----S--EEEE--TTSHHHHHHHHHHHHHHHS-TTT--SSEEHHHHHHHHH-TTTTTTS-B-TT--HHHHHHHHHHHHHTTSEEEEETTEEEE--

Radius of gyration: 24.87 Å; chains: 1; bounding box: 62×38×85 Å

pLDDT: mean 78.72, std 19.32, range [35.09, 97.94]